Protein AF-A0AAN7PL87-F1 (afdb_monomer_lite)

Radius of gyration: 16.99 Å; chains: 1; bounding box: 52×37×31 Å

pLDDT: mean 80.99, std 17.09, range [36.94, 97.19]

Secondary structure (DSSP, 8-state):
--------HHHHHHHHHHH---EEEEEETTTTEEEEEEGGGEETTTTEEEE-S--HHHHHHHHHHTPPP-TTTSEEEE-EE--S--GGG-EE-

Organism: NCBI:txid1421715

Structure (mmCIF, N/CA/C/O backbone):
data_AF-A0AAN7PL87-F1
#
_entry.id   AF-A0AAN7PL87-F1
#
loop_
_atom_site.group_PDB
_atom_site.id
_atom_site.type_symbol
_atom_site.label_atom_id
_atom_site.label_alt_id
_atom_site.label_comp_id
_atom_site.label_asym_id
_atom_site.label_entity_id
_atom_site.label_seq_id
_atom_site.pdbx_PDB_ins_code
_atom_site.Cartn_x
_atom_site.Cartn_y
_atom_site.Cartn_z
_atom_site.occupancy
_atom_site.B_iso_or_equiv
_atom_site.auth_seq_id
_atom_site.auth_comp_id
_atom_site.auth_asym_id
_atom_site.auth_atom_id
_atom_site.pdbx_PDB_model_num
ATOM 1 N N . MET A 1 1 ? 36.596 18.636 -21.523 1.00 37.19 1 MET A N 1
ATOM 2 C CA . MET A 1 1 ? 36.521 17.159 -21.492 1.00 37.19 1 MET A CA 1
ATOM 3 C C . MET A 1 1 ? 35.121 16.776 -21.054 1.00 37.19 1 MET A C 1
ATOM 5 O O . MET A 1 1 ? 34.808 16.886 -19.878 1.00 37.19 1 MET A O 1
ATOM 9 N N . THR A 1 2 ? 34.254 16.428 -22.000 1.00 36.94 2 THR A N 1
ATOM 10 C CA . THR A 1 2 ? 32.887 15.992 -21.692 1.00 36.94 2 THR A CA 1
ATOM 11 C C . THR A 1 2 ? 32.940 14.507 -21.360 1.00 36.94 2 THR A C 1
ATOM 13 O O . THR A 1 2 ? 33.273 13.697 -22.222 1.00 36.94 2 THR A O 1
ATOM 16 N N . LEU A 1 3 ? 32.672 14.150 -20.104 1.00 41.19 3 LEU A N 1
ATOM 17 C CA . LEU A 1 3 ? 32.495 12.759 -19.691 1.00 41.19 3 LEU A CA 1
ATOM 18 C C . LEU A 1 3 ? 31.207 12.236 -20.329 1.00 41.19 3 LEU A C 1
ATOM 20 O O . LEU A 1 3 ? 30.109 12.508 -19.847 1.00 41.19 3 LEU A O 1
ATOM 24 N N . VAL A 1 4 ? 31.341 11.499 -21.428 1.00 51.28 4 VAL A N 1
ATOM 25 C CA . VAL A 1 4 ? 30.233 10.735 -22.000 1.00 51.28 4 VAL A CA 1
ATOM 26 C C . VAL A 1 4 ? 30.053 9.514 -21.101 1.00 51.28 4 VAL A C 1
ATOM 28 O O . VAL A 1 4 ? 30.820 8.557 -21.183 1.00 51.28 4 VAL A O 1
ATOM 31 N N . LYS A 1 5 ? 29.102 9.572 -20.163 1.00 57.38 5 LYS A N 1
ATOM 32 C CA . LYS A 1 5 ? 28.732 8.404 -19.357 1.00 57.38 5 LYS A CA 1
ATOM 33 C C . LYS A 1 5 ? 28.046 7.406 -20.287 1.00 57.38 5 LYS A C 1
ATOM 35 O O . LYS A 1 5 ? 26.933 7.645 -20.744 1.00 57.38 5 LYS A O 1
ATOM 40 N N . THR A 1 6 ? 28.723 6.314 -20.611 1.00 54.75 6 THR A N 1
ATOM 41 C CA . THR A 1 6 ? 28.150 5.211 -21.381 1.00 54.75 6 THR A CA 1
ATOM 42 C C . THR A 1 6 ? 27.263 4.380 -20.459 1.00 54.75 6 THR A C 1
ATOM 44 O O . THR A 1 6 ? 27.744 3.585 -19.654 1.00 54.75 6 THR A O 1
ATOM 47 N N . HIS A 1 7 ? 25.951 4.593 -20.540 1.00 57.94 7 HIS A N 1
ATOM 48 C CA . HIS A 1 7 ? 24.977 3.738 -19.869 1.00 57.94 7 HIS A CA 1
ATOM 49 C C . HIS A 1 7 ? 24.826 2.419 -20.644 1.00 57.94 7 HIS A C 1
ATOM 51 O O . HIS A 1 7 ? 24.836 2.398 -21.877 1.00 57.94 7 HIS A O 1
ATOM 57 N N . SER A 1 8 ? 24.772 1.294 -19.923 1.00 74.25 8 SER A N 1
ATOM 58 C CA . SER A 1 8 ? 24.568 -0.024 -20.532 1.00 74.25 8 SER A CA 1
ATOM 59 C C . SER A 1 8 ? 23.075 -0.282 -20.738 1.00 74.25 8 SER A C 1
ATOM 61 O O . SER A 1 8 ? 22.263 0.061 -19.882 1.00 74.25 8 SER A O 1
ATOM 63 N N . LYS A 1 9 ? 22.715 -0.995 -21.813 1.00 70.00 9 LYS A N 1
ATOM 64 C CA . LYS A 1 9 ? 21.319 -1.379 -22.104 1.00 70.00 9 LYS A CA 1
ATOM 65 C C . LYS A 1 9 ? 20.627 -2.115 -20.947 1.00 70.00 9 LYS A C 1
ATOM 67 O O . LYS A 1 9 ? 19.415 -2.025 -20.803 1.00 70.00 9 LYS A O 1
ATOM 72 N N . ILE A 1 10 ? 21.385 -2.857 -20.135 1.00 69.69 10 ILE A N 1
ATOM 73 C CA . ILE A 1 10 ? 20.858 -3.555 -18.953 1.00 69.69 10 ILE A CA 1
ATOM 74 C C . ILE A 1 10 ? 20.500 -2.541 -17.863 1.00 69.69 10 ILE A C 1
ATOM 76 O O . ILE A 1 10 ? 19.430 -2.642 -17.271 1.00 69.69 10 ILE A O 1
ATOM 80 N N . SER A 1 11 ? 21.361 -1.548 -17.626 1.00 71.62 11 SER A N 1
ATOM 81 C CA . SER A 1 11 ? 21.075 -0.453 -16.692 1.00 71.62 11 SER A CA 1
ATOM 82 C C . SER A 1 11 ? 19.836 0.329 -17.123 1.00 71.62 11 SER A C 1
ATOM 84 O O . SER A 1 11 ? 18.984 0.615 -16.287 1.00 71.62 11 SER A O 1
ATOM 86 N N . ASP A 1 12 ? 19.710 0.624 -18.417 1.00 72.56 12 ASP A N 1
ATOM 87 C CA . ASP A 1 12 ? 18.564 1.360 -18.957 1.00 72.56 12 ASP A CA 1
ATOM 88 C C . ASP A 1 12 ? 17.271 0.545 -18.842 1.00 72.56 12 ASP A C 1
ATOM 90 O O . ASP A 1 12 ? 16.237 1.079 -18.458 1.00 72.56 12 ASP A O 1
ATOM 94 N N . TYR A 1 13 ? 17.320 -0.770 -19.088 1.00 63.88 13 TYR A N 1
ATOM 95 C CA . TYR A 1 13 ? 16.168 -1.654 -18.890 1.00 63.88 13 TYR A CA 1
ATOM 96 C C . TYR A 1 13 ? 15.695 -1.674 -17.433 1.00 63.88 13 TYR A C 1
ATOM 98 O O . TYR A 1 13 ? 14.498 -1.573 -17.176 1.00 63.88 13 TYR A O 1
ATOM 106 N N . TRP A 1 14 ? 16.614 -1.785 -16.470 1.00 60.03 14 TRP A N 1
ATOM 107 C CA . TRP A 1 14 ? 16.253 -1.744 -15.051 1.00 60.03 14 TRP A CA 1
ATOM 108 C C . TRP A 1 14 ? 15.712 -0.376 -14.632 1.00 60.03 14 TRP A C 1
ATOM 110 O O . TRP A 1 14 ? 14.779 -0.326 -13.835 1.00 60.03 14 TRP A O 1
ATOM 120 N N . TYR A 1 15 ? 16.230 0.709 -15.210 1.00 60.66 15 TYR A N 1
ATOM 121 C CA . TYR A 1 15 ? 15.720 2.062 -14.991 1.00 60.66 15 TYR A CA 1
ATOM 122 C C . TYR A 1 15 ? 14.291 2.221 -15.528 1.00 60.66 15 TYR A C 1
ATOM 124 O O . TYR A 1 15 ? 13.385 2.582 -14.785 1.00 60.66 15 TYR A O 1
ATOM 132 N N . LEU A 1 16 ? 14.058 1.816 -16.779 1.00 62.19 16 LEU A N 1
ATOM 133 C CA . LEU A 1 16 ? 12.735 1.827 -17.408 1.00 62.19 16 LEU A CA 1
ATOM 134 C C . LEU A 1 16 ? 11.740 0.916 -16.681 1.00 62.19 16 LEU A C 1
ATOM 136 O O . LEU A 1 16 ? 10.561 1.242 -16.584 1.00 62.19 16 LEU A O 1
ATOM 140 N N . LYS A 1 17 ? 12.195 -0.228 -16.156 1.00 57.59 17 LYS A N 1
ATOM 141 C CA . LYS A 1 17 ? 11.355 -1.140 -15.370 1.00 57.59 17 LYS A CA 1
ATOM 142 C C . LYS A 1 17 ? 10.997 -0.555 -13.999 1.00 57.59 17 LYS A C 1
ATOM 144 O O . LYS A 1 17 ? 9.904 -0.822 -13.515 1.00 57.59 17 LYS A O 1
ATOM 149 N N . MET A 1 18 ? 11.883 0.236 -13.389 1.00 61.78 18 MET A N 1
ATOM 150 C CA . MET A 1 18 ? 11.607 0.952 -12.137 1.00 61.78 18 MET A CA 1
ATOM 151 C C . MET A 1 18 ? 10.731 2.200 -12.339 1.00 61.78 18 MET A C 1
ATOM 153 O O . MET A 1 18 ? 9.988 2.558 -11.432 1.00 61.78 18 MET A O 1
ATOM 157 N N . GLU A 1 19 ? 10.747 2.823 -13.521 1.00 62.81 19 GLU A N 1
ATOM 158 C CA . GLU A 1 19 ? 9.836 3.929 -13.869 1.00 62.81 19 GLU A CA 1
ATOM 159 C C . GLU A 1 19 ? 8.420 3.475 -14.259 1.00 62.81 19 GLU A C 1
ATOM 161 O O . GLU A 1 19 ? 7.497 4.292 -14.325 1.00 62.81 19 GLU A O 1
ATOM 166 N N . GLN A 1 20 ? 8.208 2.184 -14.522 1.00 72.31 20 GLN A N 1
ATOM 167 C CA . GLN A 1 20 ? 6.887 1.692 -14.895 1.00 72.31 20 GLN A CA 1
ATOM 168 C C . GLN A 1 20 ? 5.937 1.691 -13.695 1.00 72.31 20 GLN A C 1
ATOM 170 O O . GLN A 1 20 ? 6.014 0.855 -12.792 1.00 72.31 20 GLN A O 1
ATOM 175 N N . LYS A 1 21 ? 4.977 2.616 -13.745 1.00 85.94 21 LYS A N 1
ATOM 176 C CA . LYS A 1 21 ? 3.770 2.610 -12.920 1.00 85.94 21 LYS A CA 1
ATOM 177 C C . LYS A 1 21 ? 3.003 1.309 -13.169 1.00 85.94 21 LYS A C 1
ATOM 179 O O . LYS A 1 21 ? 2.455 1.096 -14.248 1.00 85.94 21 LYS A O 1
ATOM 184 N N . THR A 1 22 ? 3.037 0.415 -12.188 1.00 91.38 22 THR A N 1
ATOM 185 C CA . THR A 1 22 ? 2.368 -0.888 -12.230 1.00 91.38 22 THR A CA 1
ATOM 186 C C . THR A 1 22 ? 1.455 -1.032 -11.028 1.00 91.38 22 THR A C 1
ATOM 188 O O . THR A 1 22 ? 1.704 -0.438 -9.977 1.00 91.38 22 THR A O 1
ATOM 191 N N . TRP A 1 23 ? 0.433 -1.870 -11.177 1.00 92.88 23 TRP A N 1
ATOM 192 C CA . TRP A 1 23 ? -0.437 -2.281 -10.086 1.00 92.88 23 TRP A CA 1
ATOM 193 C C . TRP A 1 23 ? -0.191 -3.738 -9.712 1.00 92.88 23 TRP A C 1
ATOM 195 O O . TRP A 1 23 ? 0.165 -4.566 -10.554 1.00 92.88 23 TRP A O 1
ATOM 205 N N . SER A 1 24 ? -0.446 -4.046 -8.449 1.00 92.56 24 SER A N 1
ATOM 206 C CA . SER A 1 24 ? -0.461 -5.387 -7.889 1.00 92.56 24 SER A CA 1
ATOM 207 C C . SER A 1 24 ? -1.794 -5.623 -7.193 1.00 92.56 24 SER A C 1
ATOM 209 O O . SER A 1 24 ? -2.329 -4.732 -6.538 1.00 92.56 24 SER A O 1
ATOM 211 N N . VAL A 1 25 ? -2.336 -6.830 -7.335 1.00 92.56 25 VAL A N 1
ATOM 212 C CA . VAL A 1 25 ? -3.531 -7.248 -6.600 1.00 92.56 25 VAL A CA 1
ATOM 213 C C . VAL A 1 25 ? -3.075 -7.941 -5.324 1.00 92.56 25 VAL A C 1
ATOM 215 O O . VAL A 1 25 ? -2.257 -8.866 -5.381 1.00 92.56 25 VAL A O 1
ATOM 218 N N . ILE A 1 26 ? -3.585 -7.492 -4.183 1.00 91.69 26 ILE A N 1
ATOM 219 C CA . ILE A 1 26 ? -3.240 -8.018 -2.862 1.00 91.69 26 ILE A CA 1
ATOM 220 C C . ILE A 1 26 ? -4.493 -8.356 -2.065 1.00 91.69 26 ILE A C 1
ATOM 222 O O . ILE A 1 26 ? -5.548 -7.764 -2.283 1.00 91.69 26 ILE A O 1
ATOM 226 N N . LYS A 1 27 ? -4.365 -9.301 -1.134 1.00 90.94 27 LYS A N 1
ATOM 227 C CA . LYS A 1 27 ? -5.369 -9.590 -0.110 1.00 90.94 27 LYS A CA 1
ATOM 228 C C . LYS A 1 27 ? -4.920 -9.014 1.228 1.00 90.94 27 LYS A C 1
ATOM 230 O O . LYS A 1 27 ? -3.788 -9.282 1.643 1.00 90.94 27 LYS A O 1
ATOM 235 N N . PHE A 1 28 ? -5.816 -8.303 1.904 1.00 88.31 28 PHE A N 1
ATOM 236 C CA . PHE A 1 28 ? -5.664 -7.940 3.310 1.00 88.31 28 PHE A CA 1
ATOM 237 C C . PHE A 1 28 ? -6.293 -9.051 4.162 1.00 88.31 28 PHE A C 1
ATOM 239 O O . PHE A 1 28 ? -7.509 -9.245 4.110 1.00 88.31 28 PHE A O 1
ATOM 246 N N . PRO A 1 29 ? -5.487 -9.848 4.888 1.00 81.12 29 PRO A N 1
ATOM 247 C CA . PRO A 1 29 ? -5.976 -11.047 5.566 1.00 81.12 29 PRO A CA 1
ATOM 248 C C . PRO A 1 29 ? -6.974 -10.732 6.684 1.00 81.12 29 PRO A C 1
ATOM 250 O O . PRO A 1 29 ? -7.914 -11.497 6.871 1.00 81.12 29 PRO A O 1
ATOM 253 N N . ASP A 1 30 ? -6.803 -9.600 7.369 1.00 83.31 30 ASP A N 1
ATOM 254 C CA . ASP A 1 30 ? -7.632 -9.219 8.518 1.00 83.31 30 ASP A CA 1
ATOM 255 C C . ASP A 1 30 ? -9.031 -8.725 8.113 1.00 83.31 30 ASP A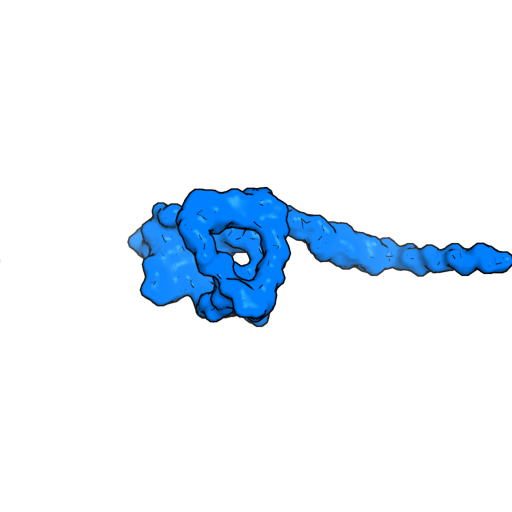 C 1
ATOM 257 O O . ASP A 1 30 ? -9.971 -8.805 8.900 1.00 83.31 30 ASP A O 1
ATOM 261 N N . GLU A 1 31 ? -9.186 -8.247 6.876 1.00 80.00 31 GLU A N 1
ATOM 262 C CA . GLU A 1 31 ? -10.445 -7.701 6.350 1.00 80.00 31 GLU A CA 1
ATOM 263 C C . GLU A 1 31 ? -11.150 -8.648 5.364 1.00 80.00 31 GLU A C 1
ATOM 265 O O . GLU A 1 31 ? -12.220 -8.321 4.855 1.00 80.00 31 GLU A O 1
ATOM 270 N N . ASP A 1 32 ? -10.540 -9.802 5.063 1.00 79.62 32 ASP A N 1
ATOM 271 C CA . ASP A 1 32 ? -10.944 -10.729 3.991 1.00 79.62 32 ASP A CA 1
ATOM 272 C C . ASP A 1 32 ? -11.241 -10.024 2.649 1.00 79.62 32 ASP A C 1
ATOM 274 O O . ASP A 1 32 ? -12.098 -10.431 1.862 1.00 79.62 32 ASP A O 1
ATOM 278 N N . SER A 1 33 ? -10.506 -8.942 2.385 1.00 84.00 33 SER A N 1
ATOM 279 C CA . SER A 1 33 ? -10.712 -8.047 1.250 1.00 84.00 33 SER A CA 1
ATOM 280 C C . SER A 1 33 ? -9.543 -8.130 0.269 1.00 84.00 33 SER A C 1
ATOM 282 O O . SER A 1 33 ? -8.414 -8.486 0.623 1.00 84.00 33 SER A O 1
ATOM 284 N N . VAL A 1 34 ? -9.812 -7.821 -1.000 1.00 89.62 34 VAL A N 1
ATOM 285 C CA . VAL A 1 34 ? -8.797 -7.749 -2.060 1.00 89.62 34 VAL A CA 1
ATOM 286 C C . VAL A 1 34 ? -8.793 -6.351 -2.654 1.00 89.62 34 VAL A C 1
ATOM 288 O O . VAL A 1 34 ? -9.853 -5.790 -2.916 1.00 89.62 34 VAL A O 1
ATOM 291 N N . SER A 1 35 ? -7.605 -5.805 -2.908 1.00 91.50 35 SER A N 1
ATOM 292 C CA . SER A 1 35 ? -7.442 -4.486 -3.519 1.00 91.50 35 SER A CA 1
ATOM 293 C C . SER A 1 35 ? -6.358 -4.488 -4.594 1.00 91.50 35 SER A C 1
ATOM 295 O O . SER A 1 35 ? -5.378 -5.233 -4.513 1.00 91.50 35 SER A O 1
ATOM 297 N N . ALA A 1 36 ? -6.537 -3.647 -5.612 1.00 93.94 36 ALA A N 1
ATOM 298 C CA . ALA A 1 36 ? -5.511 -3.344 -6.601 1.00 93.94 36 ALA A CA 1
ATOM 299 C C . ALA A 1 36 ? -4.784 -2.060 -6.184 1.00 93.94 36 ALA A C 1
ATOM 301 O O . ALA A 1 36 ? -5.375 -0.982 -6.174 1.00 93.94 36 ALA A O 1
ATOM 302 N N . VAL A 1 37 ? -3.497 -2.175 -5.866 1.00 95.25 37 VAL A N 1
ATOM 303 C CA . VAL A 1 37 ? -2.664 -1.073 -5.362 1.00 95.25 37 VAL A CA 1
ATOM 304 C C . VAL A 1 37 ? -1.478 -0.818 -6.285 1.00 95.25 37 VAL A C 1
ATOM 306 O O . VAL A 1 37 ? -1.050 -1.741 -6.981 1.00 95.25 37 VAL A O 1
ATOM 309 N N . PRO A 1 38 ? -0.900 0.394 -6.306 1.00 95.62 38 PRO A N 1
ATOM 310 C CA . PRO A 1 38 ? 0.391 0.618 -6.939 1.00 95.62 38 PRO A CA 1
ATOM 311 C C . PRO A 1 38 ? 1.435 -0.346 -6.371 1.00 95.62 38 PRO A C 1
ATOM 313 O O . PRO A 1 38 ? 1.578 -0.479 -5.158 1.00 95.62 38 PRO A O 1
ATOM 316 N N . THR A 1 39 ? 2.207 -1.005 -7.232 1.00 93.19 39 THR A N 1
ATOM 317 C CA . THR A 1 39 ? 3.261 -1.937 -6.794 1.00 93.19 39 THR A CA 1
ATOM 318 C C . THR A 1 39 ? 4.311 -1.236 -5.923 1.00 93.19 39 THR A C 1
ATOM 320 O O . THR A 1 39 ? 4.933 -1.876 -5.084 1.00 93.19 39 THR A O 1
ATOM 323 N N . SER A 1 40 ? 4.478 0.085 -6.072 1.00 93.25 40 SER A N 1
ATOM 324 C CA . SER A 1 40 ? 5.344 0.913 -5.222 1.00 93.25 40 SER A CA 1
ATOM 325 C C . SER A 1 40 ? 4.892 0.999 -3.762 1.00 93.25 40 SER A C 1
ATOM 327 O O . SER A 1 40 ? 5.681 1.411 -2.919 1.00 93.25 40 SER A O 1
ATOM 329 N N . TRP A 1 41 ? 3.648 0.629 -3.450 1.00 95.56 41 TRP A N 1
ATOM 330 C CA . TRP A 1 41 ? 3.146 0.580 -2.075 1.00 95.56 41 TRP A CA 1
ATOM 331 C C . TRP A 1 41 ? 3.537 -0.718 -1.366 1.00 95.56 41 TRP A C 1
ATOM 333 O O . TRP A 1 41 ? 3.349 -0.829 -0.157 1.00 95.56 41 TRP A O 1
ATOM 343 N N . LEU A 1 42 ? 4.074 -1.700 -2.095 1.00 94.12 42 LEU A N 1
ATOM 344 C CA . LEU A 1 42 ? 4.422 -3.004 -1.551 1.00 94.12 42 LEU A CA 1
ATOM 345 C C . LEU A 1 42 ? 5.844 -3.031 -0.989 1.00 94.12 42 LEU A C 1
ATOM 347 O O . LEU A 1 42 ? 6.798 -2.597 -1.634 1.00 94.12 42 LEU A O 1
ATOM 351 N N . GLN A 1 43 ? 5.983 -3.641 0.184 1.00 92.25 43 GLN A N 1
ATOM 352 C CA . GLN A 1 43 ? 7.252 -3.915 0.849 1.00 92.25 43 GLN A CA 1
ATOM 353 C C . GLN A 1 43 ? 7.432 -5.425 1.055 1.00 92.25 43 GLN A C 1
ATOM 355 O O . GLN A 1 43 ? 6.489 -6.210 0.911 1.00 92.25 43 GLN A O 1
ATOM 360 N N . ASP A 1 44 ? 8.664 -5.850 1.341 1.00 90.44 44 ASP A N 1
ATOM 361 C CA . ASP A 1 44 ? 9.006 -7.242 1.669 1.00 90.44 44 ASP A CA 1
ATOM 362 C C . ASP A 1 44 ? 8.490 -8.276 0.656 1.00 90.44 44 ASP A C 1
ATOM 364 O O . ASP A 1 44 ? 7.986 -9.340 1.012 1.00 90.44 44 ASP A O 1
ATOM 368 N N . GLY A 1 45 ? 8.575 -7.942 -0.635 1.00 84.75 45 GLY A N 1
ATOM 369 C CA . GLY A 1 45 ? 8.103 -8.813 -1.714 1.00 84.75 45 GLY A CA 1
ATOM 370 C C . GLY A 1 45 ? 6.577 -8.928 -1.824 1.00 84.75 45 GLY A C 1
ATOM 371 O O . GLY A 1 45 ? 6.096 -9.867 -2.454 1.00 84.75 45 GLY A O 1
ATOM 372 N N . GLY A 1 46 ? 5.825 -7.984 -1.248 1.00 88.38 46 GLY A N 1
ATOM 373 C CA . GLY A 1 46 ? 4.358 -7.967 -1.259 1.00 88.38 46 GLY A CA 1
ATOM 374 C C . GLY A 1 46 ? 3.710 -8.582 -0.020 1.00 88.38 46 GLY A C 1
ATOM 375 O O . GLY A 1 46 ? 2.517 -8.870 -0.056 1.00 88.38 46 GLY A O 1
ATOM 376 N N . ASN A 1 47 ? 4.486 -8.793 1.048 1.00 91.88 47 ASN A N 1
ATOM 377 C CA . ASN A 1 47 ? 3.968 -9.240 2.344 1.00 91.88 47 ASN A CA 1
ATOM 378 C C . ASN A 1 47 ? 3.433 -8.080 3.192 1.00 91.88 47 ASN A C 1
ATOM 380 O O . ASN A 1 47 ? 2.676 -8.289 4.137 1.00 91.88 47 ASN A O 1
ATOM 384 N N . HIS A 1 48 ? 3.786 -6.849 2.831 1.00 94.69 48 HIS A N 1
ATOM 385 C CA . HIS A 1 48 ? 3.278 -5.647 3.467 1.00 94.69 48 HIS A CA 1
ATOM 386 C C . HIS A 1 48 ? 2.896 -4.606 2.420 1.00 94.69 48 HIS A C 1
ATOM 388 O O . HIS A 1 48 ? 3.540 -4.504 1.373 1.00 94.69 48 HIS A O 1
ATOM 394 N N . CYS A 1 49 ? 1.856 -3.835 2.715 1.00 95.56 49 CYS A N 1
ATOM 395 C CA . CYS A 1 49 ? 1.384 -2.751 1.869 1.00 95.56 49 CYS A CA 1
ATOM 396 C C . CYS A 1 49 ? 1.256 -1.482 2.701 1.00 95.56 49 CYS A C 1
ATOM 398 O O . CYS A 1 49 ? 0.596 -1.478 3.743 1.00 95.56 49 CYS A O 1
ATOM 400 N N . PHE A 1 50 ? 1.865 -0.400 2.228 1.00 96.94 50 PHE A N 1
ATOM 401 C CA . PHE A 1 50 ? 1.575 0.923 2.747 1.00 96.94 50 PHE A CA 1
ATOM 402 C C . PHE A 1 50 ? 0.146 1.310 2.382 1.00 96.94 50 PHE A C 1
ATOM 404 O O . PHE A 1 50 ? -0.307 1.078 1.259 1.00 96.94 50 PHE A O 1
ATOM 411 N N . TRP A 1 51 ? -0.551 1.933 3.322 1.00 95.94 51 TRP A N 1
ATOM 412 C CA . TRP A 1 51 ? -1.903 2.415 3.121 1.00 95.94 51 TRP A CA 1
ATOM 413 C C . TRP A 1 51 ? -2.067 3.805 3.735 1.00 95.94 51 TRP A C 1
ATOM 415 O O . TRP A 1 51 ? -1.695 4.018 4.898 1.00 95.94 51 TRP A O 1
ATOM 425 N N . PRO A 1 52 ? -2.605 4.771 2.980 1.00 96.44 52 PRO A N 1
ATOM 426 C CA . PRO A 1 52 ? -2.759 6.120 3.484 1.00 96.44 52 PRO A CA 1
ATOM 427 C C . PRO A 1 52 ? -3.909 6.216 4.499 1.00 96.44 52 PRO A C 1
ATOM 429 O O . PRO A 1 52 ? -4.938 5.556 4.330 1.00 96.44 52 PRO A O 1
ATOM 432 N N . PRO A 1 53 ? -3.813 7.107 5.500 1.00 95.44 53 PRO A N 1
ATOM 433 C CA . PRO A 1 53 ? -4.880 7.375 6.464 1.00 95.44 53 PRO A CA 1
ATOM 434 C C . PRO A 1 53 ? -5.953 8.300 5.857 1.00 95.44 53 PRO A C 1
ATOM 436 O O . PRO A 1 53 ? -6.287 9.349 6.410 1.00 95.44 53 PRO A O 1
ATOM 439 N N . TYR A 1 54 ? -6.445 7.960 4.667 1.00 95.56 54 TYR A N 1
ATOM 440 C CA . TYR A 1 54 ? -7.406 8.760 3.912 1.00 95.56 54 TYR A CA 1
ATOM 441 C C . TYR A 1 54 ? -8.787 8.102 3.883 1.00 95.56 54 TYR A C 1
ATOM 443 O O . TYR A 1 54 ? -8.941 6.912 4.151 1.00 95.56 54 TYR A O 1
ATOM 451 N N . ASN A 1 55 ? -9.809 8.871 3.504 1.00 95.25 55 ASN A N 1
ATOM 452 C CA . ASN A 1 55 ? -11.119 8.292 3.208 1.00 95.25 55 ASN A CA 1
ATOM 453 C C . ASN A 1 55 ? -11.114 7.541 1.861 1.00 95.25 55 ASN A C 1
ATOM 455 O O . ASN A 1 55 ? -10.246 7.759 1.019 1.00 95.25 55 ASN A O 1
ATOM 459 N N . GLN A 1 56 ? -12.123 6.701 1.618 1.00 92.69 56 GLN A N 1
ATOM 460 C CA . GLN A 1 56 ? -12.183 5.822 0.441 1.00 92.69 56 GLN A CA 1
ATOM 461 C C . GLN A 1 56 ? -12.012 6.553 -0.907 1.00 92.69 56 GLN A C 1
ATOM 463 O O . GLN A 1 56 ? -11.320 6.059 -1.797 1.00 92.69 56 GLN A O 1
ATOM 468 N N . GLN A 1 57 ? -12.601 7.744 -1.071 1.00 96.12 57 GLN A N 1
ATOM 469 C CA . GLN A 1 57 ? -12.468 8.522 -2.311 1.00 96.12 57 GLN A CA 1
ATOM 470 C C . GLN A 1 57 ? -11.033 9.013 -2.518 1.00 96.12 57 GLN A C 1
ATOM 472 O O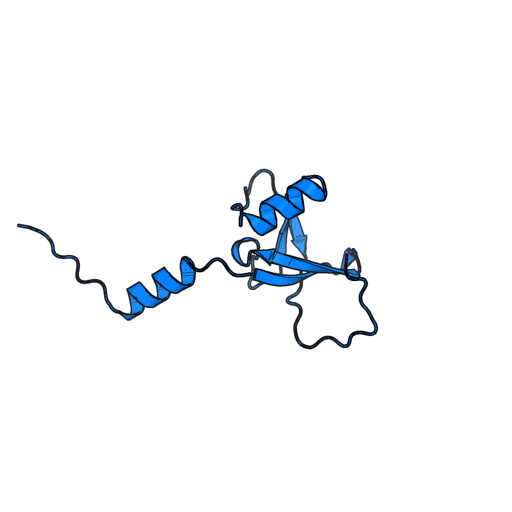 . GLN A 1 57 ? -10.499 8.946 -3.624 1.00 96.12 57 GLN A O 1
ATOM 477 N N . GLN A 1 58 ? -10.394 9.485 -1.451 1.00 97.06 58 GLN A N 1
ATOM 478 C CA . GLN A 1 58 ? -9.006 9.933 -1.479 1.00 97.06 58 GLN A CA 1
ATOM 479 C C . GLN A 1 58 ? -8.031 8.771 -1.699 1.00 97.06 58 GLN A C 1
ATOM 481 O O . GLN A 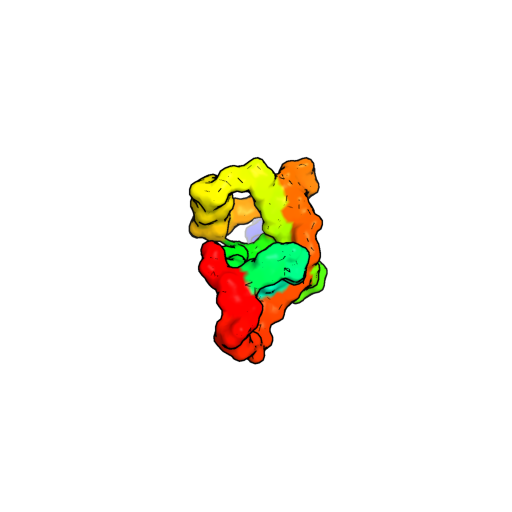1 58 ? -7.090 8.926 -2.473 1.00 97.06 58 GLN A O 1
ATOM 486 N N . VAL A 1 59 ? -8.277 7.604 -1.090 1.00 96.19 59 VAL A N 1
ATOM 487 C CA . VAL A 1 59 ? -7.491 6.385 -1.348 1.00 96.19 59 VAL A CA 1
ATOM 488 C C . VAL A 1 59 ? -7.550 6.024 -2.831 1.00 96.19 59 VAL A C 1
ATOM 490 O O . VAL A 1 59 ? -6.512 5.825 -3.458 1.00 96.19 59 VAL A O 1
ATOM 493 N N . ARG A 1 60 ? -8.751 6.012 -3.424 1.00 95.56 60 ARG A N 1
ATOM 494 C CA . ARG A 1 60 ? -8.924 5.738 -4.855 1.00 95.56 60 ARG A CA 1
ATOM 495 C C . ARG A 1 60 ? -8.114 6.703 -5.724 1.00 95.56 60 ARG A C 1
ATOM 497 O O . ARG A 1 60 ? -7.419 6.262 -6.634 1.00 95.56 60 ARG A O 1
ATOM 504 N N . LEU A 1 61 ? -8.167 8.002 -5.427 1.00 97.19 61 LEU A N 1
ATOM 505 C CA . LEU A 1 61 ? -7.388 9.002 -6.163 1.00 97.19 61 LEU A CA 1
ATOM 506 C C . LEU A 1 61 ? -5.876 8.787 -6.011 1.00 97.19 61 LEU A C 1
ATOM 508 O O . LEU A 1 61 ? -5.149 8.930 -6.993 1.00 97.19 61 LEU A O 1
ATOM 512 N N . ALA A 1 62 ? -5.403 8.423 -4.817 1.00 96.56 62 ALA A N 1
ATOM 513 C CA . ALA A 1 62 ? -3.992 8.129 -4.567 1.00 96.56 62 ALA A CA 1
ATOM 514 C C . ALA A 1 62 ? -3.514 6.891 -5.351 1.00 96.56 62 ALA A C 1
ATOM 516 O O . ALA A 1 62 ? -2.427 6.908 -5.934 1.00 96.56 62 ALA A O 1
ATOM 517 N N . ILE A 1 63 ? -4.351 5.849 -5.438 1.00 95.75 63 ILE A N 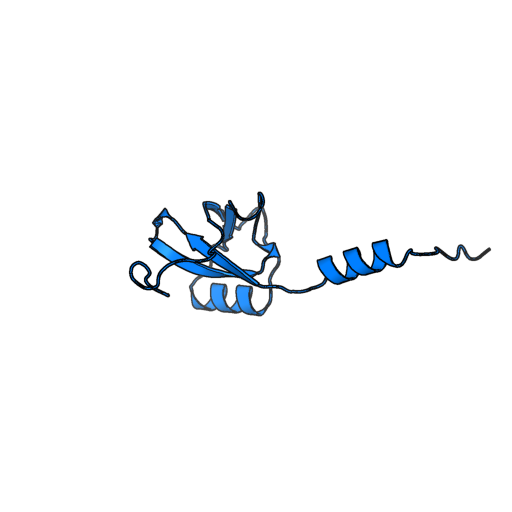1
ATOM 518 C CA . ILE A 1 63 ? -4.103 4.656 -6.265 1.00 95.75 63 ILE A CA 1
ATOM 519 C C . ILE A 1 63 ? -4.023 5.033 -7.750 1.00 95.75 63 ILE A C 1
ATOM 521 O O . ILE A 1 63 ? -3.068 4.660 -8.432 1.00 95.75 63 ILE A O 1
ATOM 525 N N . GLU A 1 64 ? -4.997 5.793 -8.261 1.00 93.81 64 GLU A N 1
ATOM 526 C CA . GLU A 1 64 ? -5.041 6.220 -9.669 1.00 93.81 64 GLU A CA 1
ATOM 527 C C . GLU A 1 64 ? -3.809 7.072 -10.037 1.00 93.81 64 GLU A C 1
ATOM 529 O O . GLU A 1 64 ? -3.216 6.908 -11.109 1.00 93.81 64 GLU A O 1
ATOM 534 N N . ARG A 1 65 ? -3.358 7.938 -9.123 1.00 95.00 65 ARG A N 1
ATOM 535 C CA . ARG A 1 65 ? -2.190 8.815 -9.322 1.00 95.00 65 ARG A CA 1
ATOM 536 C C . ARG A 1 65 ? -0.845 8.117 -9.119 1.00 95.00 65 ARG A C 1
ATOM 538 O O . ARG A 1 65 ? 0.163 8.590 -9.661 1.00 95.00 65 ARG A O 1
ATOM 545 N N . HIS A 1 66 ? -0.841 6.959 -8.458 1.00 94.19 66 HIS A N 1
ATOM 546 C CA . HIS A 1 66 ? 0.357 6.296 -7.937 1.00 94.19 66 HIS A CA 1
ATOM 547 C C . HIS A 1 66 ? 1.149 7.223 -7.019 1.00 94.19 66 HIS A C 1
ATOM 549 O O . HIS A 1 66 ? 2.347 7.441 -7.226 1.00 94.19 66 HIS A O 1
ATOM 555 N N . ASP A 1 67 ? 0.461 7.801 -6.039 1.00 95.62 67 ASP A N 1
ATOM 556 C CA . ASP A 1 67 ? 1.121 8.612 -5.024 1.00 95.62 67 ASP A CA 1
ATOM 557 C C . ASP A 1 67 ? 2.195 7.773 -4.314 1.00 95.62 67 ASP A C 1
ATOM 559 O O . ASP A 1 67 ? 2.055 6.558 -4.145 1.00 95.62 67 ASP A O 1
ATOM 563 N N . ILE A 1 68 ? 3.305 8.408 -3.948 1.00 94.00 68 ILE A N 1
ATOM 564 C CA . ILE A 1 68 ? 4.416 7.734 -3.271 1.00 94.00 68 ILE A CA 1
ATOM 565 C C . ILE A 1 68 ? 4.067 7.640 -1.779 1.00 94.00 68 ILE A C 1
ATOM 567 O O . ILE A 1 68 ? 3.685 8.666 -1.209 1.00 94.00 68 ILE A O 1
ATOM 571 N N . PRO A 1 69 ? 4.198 6.460 -1.142 1.00 95.06 69 PRO A N 1
ATOM 572 C CA . PRO A 1 69 ? 3.960 6.324 0.288 1.00 95.06 69 PRO A CA 1
ATOM 573 C C . PRO A 1 69 ? 4.820 7.280 1.113 1.00 95.06 69 PRO A C 1
ATOM 575 O O . PRO A 1 69 ? 6.025 7.404 0.888 1.00 95.06 69 PRO A O 1
ATOM 578 N N . ASP A 1 70 ? 4.203 7.925 2.098 1.00 93.31 70 ASP A N 1
ATOM 579 C CA . ASP A 1 70 ? 4.918 8.690 3.115 1.00 93.31 70 ASP A CA 1
ATOM 580 C C . ASP A 1 70 ? 5.130 7.805 4.345 1.00 93.31 70 ASP A C 1
ATOM 582 O O . ASP A 1 70 ? 4.187 7.509 5.076 1.00 93.31 70 ASP A O 1
ATOM 586 N N . GLU A 1 71 ? 6.381 7.417 4.595 1.00 88.56 71 GLU A N 1
ATOM 587 C CA . GLU A 1 71 ? 6.774 6.536 5.704 1.00 88.56 71 GLU A CA 1
ATOM 588 C C . GLU A 1 71 ? 6.377 7.060 7.096 1.00 88.56 71 GLU A C 1
ATOM 590 O O . GLU A 1 71 ? 6.338 6.288 8.053 1.00 88.56 71 GLU A O 1
ATOM 595 N N . LYS A 1 72 ? 6.096 8.363 7.245 1.00 91.88 72 LYS A N 1
ATOM 596 C CA . LYS A 1 72 ? 5.702 8.952 8.535 1.00 91.88 72 LYS A CA 1
ATOM 597 C C . LYS A 1 72 ? 4.200 8.935 8.773 1.00 91.88 72 LYS A C 1
ATOM 599 O O . LYS A 1 72 ? 3.781 8.999 9.928 1.00 91.88 72 LYS A O 1
ATOM 604 N N . THR A 1 73 ? 3.401 8.939 7.708 1.00 94.75 73 THR A N 1
ATOM 605 C CA . THR A 1 73 ? 1.946 9.127 7.807 1.00 94.75 73 THR A CA 1
ATOM 606 C C . THR A 1 73 ? 1.155 7.927 7.315 1.00 94.75 73 THR A C 1
ATOM 608 O O . THR A 1 73 ? 0.047 7.708 7.796 1.00 94.75 73 THR A O 1
ATOM 611 N N . TRP A 1 74 ? 1.703 7.133 6.397 1.00 96.44 74 TRP A N 1
ATOM 612 C CA . TRP A 1 74 ? 1.059 5.925 5.902 1.00 96.44 74 TRP A CA 1
ATOM 613 C C . TRP A 1 74 ? 1.355 4.757 6.830 1.00 96.44 74 TRP A C 1
ATOM 615 O O . TRP A 1 74 ? 2.466 4.592 7.334 1.00 96.44 74 TRP A O 1
ATOM 625 N N . HIS A 1 75 ? 0.345 3.926 7.043 1.00 95.19 75 HIS A N 1
ATOM 626 C CA . HIS A 1 75 ? 0.465 2.744 7.879 1.00 95.19 75 HIS A CA 1
ATOM 627 C C . HIS A 1 75 ? 0.865 1.545 7.030 1.00 95.19 75 HIS A C 1
ATOM 629 O O . HIS A 1 75 ? 0.451 1.422 5.879 1.00 95.19 75 HIS A O 1
ATOM 635 N N . LEU A 1 76 ? 1.672 0.659 7.604 1.00 95.12 76 LEU A N 1
ATOM 636 C CA . LEU A 1 76 ? 2.087 -0.572 6.954 1.00 95.12 76 LEU A CA 1
ATOM 637 C C . LEU A 1 76 ? 1.205 -1.717 7.454 1.00 95.12 76 LEU A C 1
ATOM 639 O O . LEU A 1 76 ? 1.212 -2.025 8.646 1.00 95.12 76 LEU A O 1
ATOM 643 N N . TYR A 1 77 ? 0.457 -2.339 6.546 1.00 94.69 77 TYR A N 1
ATOM 644 C CA . TYR A 1 77 ? -0.443 -3.446 6.863 1.00 94.69 77 TYR A CA 1
ATOM 645 C C . TYR A 1 77 ? 0.080 -4.766 6.294 1.00 94.69 77 TYR A C 1
ATOM 647 O O . TYR A 1 77 ? 0.648 -4.767 5.195 1.00 94.69 77 TYR A O 1
ATOM 655 N N . PRO A 1 78 ? -0.136 -5.900 6.988 1.00 94.06 78 PRO A N 1
ATOM 656 C CA . PRO A 1 78 ? 0.072 -7.219 6.410 1.00 94.06 78 PRO A CA 1
ATOM 657 C C . PRO A 1 78 ? -0.755 -7.381 5.136 1.00 94.06 78 PRO A C 1
ATOM 659 O O . PRO A 1 78 ? -1.934 -7.034 5.082 1.00 94.06 78 PRO A O 1
ATOM 662 N N . SER A 1 79 ? -0.137 -7.926 4.100 1.00 93.12 79 SER A N 1
ATOM 663 C CA . SER A 1 79 ? -0.794 -8.198 2.827 1.00 93.12 79 SER A CA 1
ATOM 664 C C . SER A 1 79 ? -0.232 -9.473 2.219 1.00 93.12 79 SER A C 1
ATOM 666 O O . SER A 1 79 ? 0.829 -9.952 2.609 1.00 93.12 79 SER A O 1
ATOM 668 N N . THR A 1 80 ? -0.952 -10.058 1.272 1.00 90.06 80 THR A N 1
ATOM 669 C CA . THR A 1 80 ? -0.440 -11.198 0.508 1.00 90.06 80 THR A CA 1
ATOM 670 C C . THR A 1 80 ? -0.712 -10.999 -0.969 1.00 90.06 80 THR A C 1
ATOM 672 O O . THR A 1 80 ? -1.797 -10.564 -1.363 1.00 90.06 80 THR A O 1
ATOM 675 N N . GLY A 1 81 ? 0.278 -11.323 -1.803 1.00 82.81 81 GLY A N 1
ATOM 676 C CA . GLY A 1 81 ? 0.130 -11.281 -3.251 1.00 82.81 81 GLY A CA 1
ATOM 677 C C . GLY A 1 81 ? -1.020 -12.176 -3.705 1.00 82.81 81 GLY A C 1
ATOM 678 O O . GLY A 1 81 ? -1.044 -13.378 -3.437 1.00 82.81 81 GLY A O 1
ATOM 679 N N . PHE A 1 82 ? -1.972 -11.595 -4.422 1.00 75.12 82 PHE A N 1
ATOM 680 C CA . PHE A 1 82 ? -3.159 -12.305 -4.857 1.00 75.12 82 PHE A CA 1
ATOM 681 C C . PHE A 1 82 ? -2.897 -13.001 -6.200 1.00 75.12 82 PHE A C 1
ATOM 683 O O . PHE A 1 82 ? -2.977 -12.387 -7.264 1.00 75.12 82 PHE A O 1
ATOM 690 N N . ARG A 1 83 ? -2.542 -14.293 -6.171 1.00 69.81 83 ARG A N 1
ATOM 691 C CA . ARG A 1 83 ? -2.315 -15.112 -7.378 1.00 69.81 83 ARG A CA 1
ATOM 692 C C . ARG A 1 83 ? -3.099 -16.423 -7.299 1.00 69.81 83 ARG A C 1
ATOM 694 O O . ARG A 1 83 ? -3.020 -17.116 -6.295 1.00 69.81 83 ARG A O 1
ATOM 701 N N . ASN A 1 84 ? -3.790 -16.782 -8.385 1.00 62.16 84 ASN A N 1
ATOM 702 C CA . ASN A 1 84 ? -4.456 -18.083 -8.581 1.00 62.16 84 ASN A CA 1
ATOM 703 C C . ASN A 1 84 ? -5.546 -18.451 -7.549 1.00 62.16 84 ASN A C 1
ATOM 705 O O . ASN A 1 84 ? -5.710 -19.623 -7.218 1.00 62.16 84 ASN A O 1
ATOM 709 N N . ASN A 1 85 ? -6.304 -17.476 -7.043 1.00 60.41 85 ASN A N 1
ATOM 710 C CA . ASN A 1 85 ? -7.393 -17.739 -6.097 1.00 60.41 85 ASN A CA 1
ATOM 711 C C . ASN A 1 85 ? -8.707 -18.127 -6.798 1.00 60.41 85 ASN A C 1
ATOM 713 O O . ASN A 1 85 ? -9.007 -17.662 -7.897 1.00 60.41 85 ASN A O 1
ATOM 717 N N . ILE A 1 86 ? -9.503 -18.970 -6.134 1.00 61.62 86 ILE A N 1
ATOM 718 C CA . ILE A 1 86 ? -10.822 -19.422 -6.597 1.00 61.62 86 ILE A CA 1
ATOM 719 C C . ILE A 1 86 ? -11.873 -18.394 -6.146 1.00 61.62 86 ILE A C 1
ATOM 721 O O . ILE A 1 86 ? -11.901 -18.015 -4.979 1.00 61.62 86 ILE A O 1
ATOM 725 N N . TYR A 1 87 ? -12.746 -17.963 -7.064 1.00 54.62 87 TYR A N 1
ATOM 726 C CA . TYR A 1 87 ? -13.738 -16.882 -6.889 1.00 54.62 87 TYR A CA 1
ATOM 727 C C . TYR A 1 87 ? -14.663 -17.022 -5.658 1.00 54.62 87 TYR A C 1
ATOM 729 O O . TYR A 1 87 ? -15.211 -16.037 -5.184 1.00 54.62 87 TYR A O 1
ATOM 737 N N . GLY A 1 88 ? -14.825 -18.226 -5.105 1.00 52.69 88 GLY A N 1
ATOM 738 C CA . GLY A 1 88 ? -15.832 -18.530 -4.083 1.00 52.69 88 GLY A CA 1
ATOM 739 C C . GLY A 1 88 ? -15.618 -17.970 -2.670 1.00 52.69 88 GLY A C 1
ATOM 740 O O . GLY A 1 88 ? -16.455 -18.260 -1.827 1.00 52.69 88 GLY A O 1
ATOM 741 N N . ASN A 1 89 ? -14.550 -17.210 -2.390 1.00 53.19 89 ASN A N 1
ATOM 742 C CA . ASN A 1 89 ? -14.171 -16.805 -1.022 1.00 53.19 89 ASN A CA 1
ATOM 743 C C . ASN A 1 89 ? -13.794 -15.316 -0.856 1.00 53.19 89 ASN A C 1
ATOM 745 O O . ASN A 1 89 ? -13.026 -14.998 0.046 1.00 53.19 89 ASN A O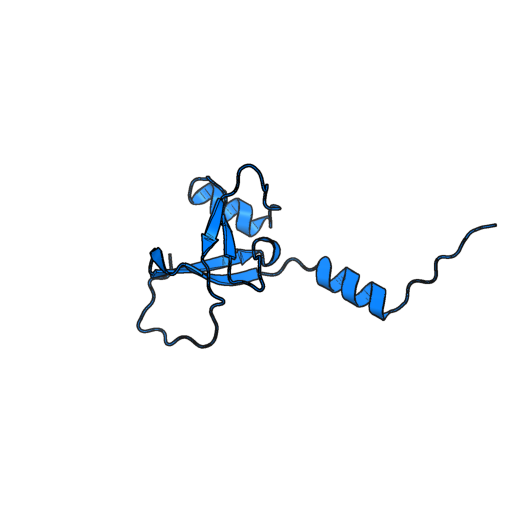 1
ATOM 749 N N . ILE A 1 90 ? -14.218 -14.400 -1.738 1.00 53.41 90 ILE A N 1
ATOM 750 C CA . ILE A 1 90 ? -13.749 -12.999 -1.675 1.00 53.41 90 ILE A CA 1
ATOM 751 C C . ILE A 1 90 ? -14.880 -12.006 -1.916 1.00 53.41 90 ILE A C 1
ATOM 753 O O . ILE A 1 90 ? -15.595 -12.097 -2.915 1.00 53.41 90 ILE A O 1
ATOM 757 N N . ILE A 1 91 ? -14.965 -11.004 -1.039 1.00 54.28 91 ILE A N 1
ATOM 758 C CA . ILE A 1 91 ? -15.706 -9.767 -1.283 1.00 54.28 91 ILE A CA 1
ATOM 759 C C . ILE A 1 91 ? -14.746 -8.792 -1.977 1.00 54.28 91 ILE A C 1
ATOM 761 O O . ILE A 1 91 ? -13.699 -8.437 -1.439 1.00 54.28 91 ILE A O 1
ATOM 765 N N . VAL A 1 92 ? -15.082 -8.387 -3.203 1.00 53.47 92 VAL A N 1
ATOM 766 C CA . VAL A 1 92 ? -14.372 -7.310 -3.906 1.00 53.47 92 VAL A CA 1
ATOM 767 C C . VAL A 1 92 ? -15.009 -5.994 -3.466 1.00 53.47 92 VAL A C 1
ATOM 769 O O . VAL A 1 92 ? -16.218 -5.831 -3.645 1.00 53.47 92 VAL A O 1
ATOM 772 N N . VAL A 1 93 ? -14.220 -5.097 -2.873 1.00 51.03 93 VAL A N 1
ATOM 773 C CA . VAL A 1 93 ? -14.668 -3.786 -2.364 1.00 51.03 93 VAL A CA 1
ATOM 774 C C . VAL A 1 93 ? -14.110 -2.655 -3.217 1.00 51.03 93 VAL A C 1
ATOM 776 O O . VAL A 1 93 ? -12.940 -2.769 -3.646 1.00 51.03 93 VAL A O 1
#

Foldseek 3Di:
DDPPPDDDPVNVVVVVVVPDFDWFWKAQPVVLEIDIATPLQADPNRQKGWAAPDDPVVSVVCRVVVPHHDPVGT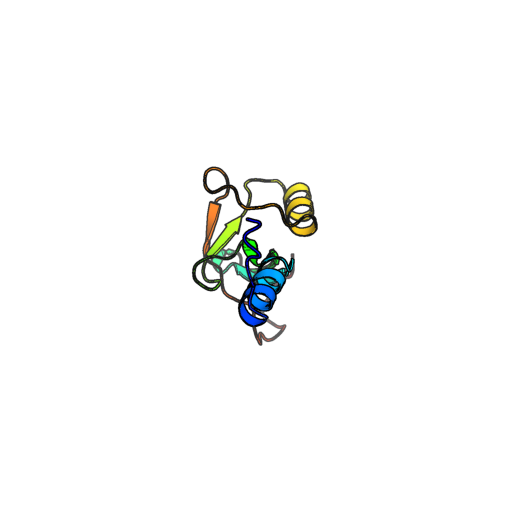DIGGIGGDPDDDPPRYDYD

Sequence (93 aa):
MTLVKTHSKISDYWYLKMEQKTWSVIKFPDEDSVSAVPTSWLQDGGNHCFWPPYNQQQVRLAIERHDIPDEKTWHLYPSTGFRNNIYGNIIVV